Protein AF-A0A133VLC5-F1 (afdb_monomer_lite)

Sequence (90 aa):
MSQTSVQARRQILEDIIAGEISDKRELERAKRKKSRDFELSKVPSNAEILETATKSERKEVIPLLRRKPVRSISGVTVITVMPRPYPCPK

Radius of gyration: 21.42 Å; chains: 1; bounding box: 60×31×58 Å

Structure (mmCIF, N/CA/C/O backbone):
data_AF-A0A133VLC5-F1
#
_entry.id   AF-A0A133VLC5-F1
#
loop_
_atom_site.group_PDB
_atom_site.id
_atom_site.type_symbol
_atom_site.label_atom_id
_atom_site.label_alt_id
_atom_site.label_comp_id
_atom_site.label_asym_id
_atom_site.label_entity_id
_atom_site.label_seq_id
_atom_site.pdbx_PDB_ins_code
_atom_site.Cartn_x
_atom_site.Cartn_y
_atom_site.Cartn_z
_atom_site.occupancy
_atom_site.B_iso_or_equiv
_atom_site.auth_seq_id
_atom_site.auth_comp_id
_atom_site.auth_asym_id
_atom_site.auth_atom_id
_atom_site.pdbx_PDB_model_num
ATOM 1 N N . MET A 1 1 ? -3.373 -0.038 23.501 1.00 49.59 1 MET A N 1
ATOM 2 C CA . MET A 1 1 ? -3.255 -0.033 22.025 1.00 49.59 1 MET A CA 1
ATOM 3 C C . MET A 1 1 ? -4.576 0.474 21.476 1.00 49.59 1 MET A C 1
ATOM 5 O O . MET A 1 1 ? -5.595 -0.156 21.720 1.00 49.59 1 MET A O 1
ATOM 9 N N . SER A 1 2 ? -4.587 1.676 20.903 1.00 55.81 2 SER A N 1
ATOM 10 C CA . SER A 1 2 ? -5.800 2.445 20.595 1.00 55.81 2 SER A CA 1
ATOM 11 C C . SER A 1 2 ? -6.669 1.746 19.542 1.00 55.81 2 SER A C 1
ATOM 13 O O . SER A 1 2 ? -6.350 1.765 18.352 1.00 55.81 2 SER A O 1
A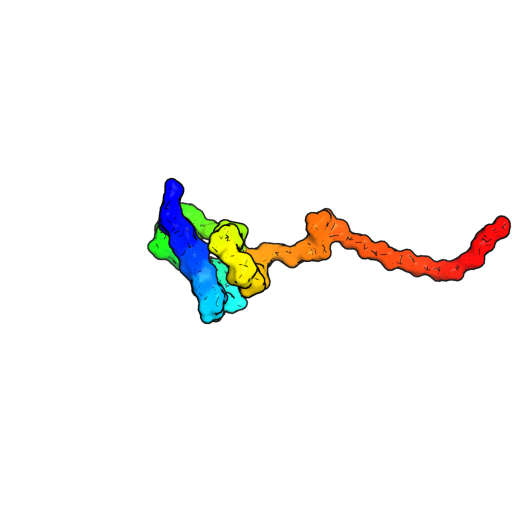TOM 15 N N . GLN A 1 3 ? -7.777 1.137 19.978 1.00 65.56 3 GLN A N 1
ATOM 16 C CA . GLN A 1 3 ? -8.777 0.479 19.118 1.00 65.56 3 GLN A CA 1
ATOM 17 C C . GLN A 1 3 ? -9.280 1.400 17.990 1.00 65.56 3 GLN A C 1
ATOM 19 O O . GLN A 1 3 ? -9.505 0.955 16.865 1.00 65.56 3 GLN A O 1
ATOM 24 N N . THR A 1 4 ? -9.318 2.702 18.262 1.00 77.00 4 THR A N 1
ATOM 25 C CA . THR A 1 4 ? -9.654 3.796 17.343 1.00 77.00 4 THR A CA 1
ATOM 26 C C . THR A 1 4 ? -8.783 3.810 16.081 1.00 77.00 4 THR A C 1
ATOM 28 O O . THR A 1 4 ? -9.273 4.052 14.982 1.00 77.00 4 THR A O 1
ATOM 31 N N . SER A 1 5 ? -7.489 3.484 16.201 1.00 76.38 5 SER A N 1
ATOM 32 C CA . SER A 1 5 ? -6.562 3.487 15.059 1.00 76.38 5 SER A CA 1
ATOM 33 C C . SER A 1 5 ? -6.799 2.341 14.082 1.00 76.38 5 SER A C 1
ATOM 35 O O . SER A 1 5 ? -6.660 2.522 12.873 1.00 76.38 5 SER A O 1
ATOM 37 N N . VAL A 1 6 ? -7.199 1.174 14.587 1.00 81.81 6 VAL A N 1
ATOM 38 C CA . VAL A 1 6 ? -7.504 0.005 13.757 1.00 81.81 6 VAL A CA 1
ATOM 39 C C . VAL A 1 6 ? -8.819 0.221 13.009 1.00 81.81 6 VAL A C 1
ATOM 41 O O . VAL A 1 6 ? -8.889 -0.052 11.813 1.00 81.81 6 VAL A O 1
ATOM 44 N N . GLN A 1 7 ? -9.827 0.787 13.679 1.00 83.06 7 GLN A N 1
ATOM 45 C CA . GLN A 1 7 ? -11.113 1.124 13.062 1.00 83.06 7 GLN A CA 1
ATOM 46 C C . GLN A 1 7 ? -10.969 2.178 11.958 1.00 83.06 7 GLN A C 1
ATOM 48 O O . GLN A 1 7 ? -11.497 1.990 10.864 1.00 83.06 7 GLN A O 1
ATOM 53 N N . ALA A 1 8 ? -10.184 3.232 12.196 1.00 83.75 8 ALA A N 1
ATOM 54 C CA . ALA A 1 8 ? -9.919 4.252 11.186 1.00 83.75 8 ALA A CA 1
ATOM 55 C C . ALA A 1 8 ? -9.238 3.672 9.934 1.00 83.75 8 ALA A C 1
ATOM 57 O O . ALA A 1 8 ? -9.609 4.006 8.810 1.00 83.75 8 ALA A O 1
ATOM 58 N N . ARG A 1 9 ? -8.255 2.775 10.112 1.00 84.81 9 ARG A N 1
ATOM 59 C CA . ARG A 1 9 ? -7.576 2.097 8.992 1.00 84.81 9 ARG A CA 1
ATOM 60 C C . ARG A 1 9 ? -8.539 1.223 8.193 1.00 84.81 9 ARG A C 1
ATOM 62 O O . ARG A 1 9 ? -8.461 1.226 6.968 1.00 84.81 9 ARG A O 1
ATOM 69 N N . ARG A 1 10 ? -9.449 0.521 8.877 1.00 85.50 10 ARG A N 1
ATOM 70 C CA . ARG A 1 10 ? -10.458 -0.335 8.245 1.00 85.50 10 ARG A CA 1
ATOM 71 C C . ARG A 1 10 ? -11.459 0.467 7.417 1.00 85.50 10 ARG A C 1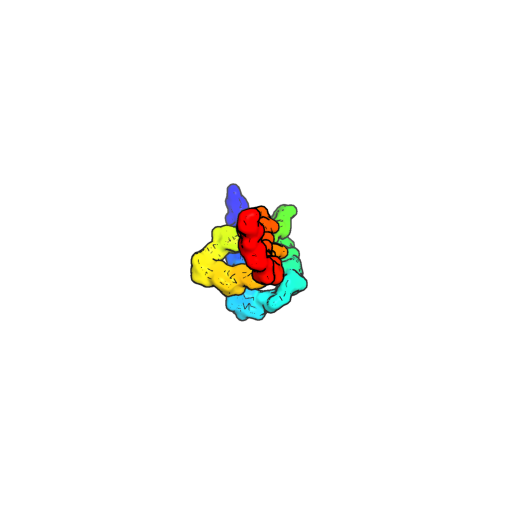
ATOM 73 O O . ARG A 1 10 ? -11.679 0.110 6.269 1.00 85.50 10 ARG A O 1
ATOM 80 N N . GLN A 1 11 ? -11.961 1.587 7.938 1.00 85.31 11 GLN A N 1
ATOM 81 C CA . GLN A 1 11 ? -12.836 2.464 7.154 1.00 85.31 11 GLN A CA 1
ATOM 82 C C . GLN A 1 11 ? -12.140 3.035 5.917 1.00 85.31 11 GLN A C 1
ATOM 84 O O . GLN A 1 11 ? -12.725 3.046 4.847 1.00 85.31 11 GLN A O 1
ATOM 89 N N . ILE A 1 12 ? -10.882 3.475 6.033 1.00 84.88 12 ILE A N 1
ATOM 90 C CA . ILE A 1 12 ? -10.135 3.967 4.862 1.00 84.88 12 ILE A CA 1
ATOM 91 C C . ILE A 1 12 ? -9.997 2.862 3.804 1.00 84.88 12 ILE A C 1
ATOM 93 O O . ILE A 1 12 ? -10.035 3.146 2.614 1.00 84.88 12 ILE A O 1
ATOM 97 N N . LEU A 1 13 ? -9.825 1.609 4.225 1.00 84.62 13 LEU A N 1
ATOM 98 C CA . LEU A 1 13 ? -9.778 0.449 3.336 1.00 84.62 13 LEU A CA 1
ATOM 99 C C . LEU A 1 13 ? -11.109 0.224 2.613 1.00 84.62 13 LEU A C 1
ATOM 101 O O . LEU A 1 13 ? -11.108 0.046 1.398 1.00 84.62 13 LEU A O 1
ATOM 105 N N . GLU A 1 14 ? -12.217 0.271 3.348 1.00 85.38 14 GLU A N 1
ATOM 106 C CA . GLU A 1 14 ? -13.571 0.130 2.804 1.00 85.38 14 GLU A CA 1
ATOM 107 C C . GLU A 1 14 ? -13.898 1.251 1.810 1.00 85.38 14 GLU A C 1
ATOM 109 O O . GLU A 1 14 ? -14.351 0.950 0.710 1.00 85.38 14 GLU A O 1
ATOM 114 N N . ASP A 1 15 ? -13.563 2.507 2.124 1.00 84.25 15 ASP A N 1
ATOM 115 C CA . ASP A 1 15 ? -13.765 3.655 1.226 1.00 84.25 15 ASP A CA 1
ATOM 116 C C . ASP A 1 15 ? -12.963 3.498 -0.091 1.00 84.25 15 ASP A C 1
ATOM 118 O O . ASP A 1 15 ? -13.413 3.904 -1.164 1.00 84.25 15 ASP A O 1
ATOM 122 N N . ILE A 1 16 ? -11.773 2.875 -0.042 1.00 84.19 16 ILE A N 1
ATOM 123 C CA . ILE A 1 16 ? -10.982 2.587 -1.252 1.00 84.19 16 ILE A CA 1
ATOM 124 C C . ILE A 1 16 ? -11.605 1.445 -2.067 1.00 84.19 16 ILE A C 1
ATOM 126 O O . ILE A 1 16 ? -11.671 1.548 -3.290 1.00 84.19 16 ILE A O 1
ATOM 130 N N . ILE A 1 17 ? -12.064 0.371 -1.417 1.00 82.44 17 ILE A N 1
ATOM 131 C CA . ILE A 1 17 ? -12.690 -0.783 -2.091 1.00 82.44 17 ILE A CA 1
ATOM 132 C C . ILE A 1 17 ? -14.037 -0.389 -2.710 1.00 82.44 17 ILE A C 1
ATOM 134 O O . ILE A 1 17 ? -14.358 -0.810 -3.818 1.00 82.44 17 ILE A O 1
ATOM 138 N N . ALA A 1 18 ? -14.804 0.467 -2.033 1.00 83.62 18 ALA A N 1
ATOM 139 C CA . ALA A 1 18 ? -16.055 1.023 -2.540 1.00 83.62 18 ALA A CA 1
ATOM 140 C C . ALA A 1 18 ? -15.857 1.936 -3.767 1.00 83.62 18 ALA A C 1
ATOM 142 O O . ALA A 1 18 ? -16.829 2.296 -4.427 1.00 83.62 18 ALA A O 1
ATOM 143 N N . GLY A 1 19 ? -14.611 2.305 -4.089 1.00 79.81 19 GLY A N 1
ATOM 144 C CA . GLY A 1 19 ? -14.286 3.167 -5.220 1.00 79.81 19 GLY A CA 1
ATOM 145 C C . GLY A 1 19 ? -14.530 4.653 -4.957 1.00 79.81 19 GLY A C 1
ATOM 146 O O . GLY A 1 19 ? -14.469 5.442 -5.897 1.00 79.81 19 GLY A O 1
ATOM 147 N N . GLU A 1 20 ? -14.765 5.062 -3.704 1.00 77.31 20 GLU A N 1
ATOM 148 C CA . GLU A 1 20 ? -14.901 6.484 -3.348 1.00 77.31 20 GLU A CA 1
ATOM 149 C C . GLU A 1 20 ? -13.575 7.244 -3.480 1.00 77.31 20 GLU A C 1
ATOM 151 O O . GLU A 1 20 ? -13.555 8.467 -3.614 1.00 77.31 20 GLU A O 1
ATOM 156 N N . ILE A 1 21 ? -12.453 6.520 -3.429 1.00 79.19 21 ILE A N 1
ATOM 157 C CA . ILE A 1 21 ? -11.108 7.080 -3.511 1.00 79.19 21 ILE A CA 1
ATOM 158 C C . ILE A 1 21 ? -10.431 6.547 -4.767 1.00 79.19 21 ILE A C 1
ATOM 160 O O . ILE A 1 21 ? -9.931 5.423 -4.802 1.00 79.19 21 ILE A O 1
ATOM 164 N N . SER A 1 22 ? -10.380 7.394 -5.789 1.00 75.62 22 SER A N 1
ATOM 165 C CA . SER A 1 22 ? -9.831 7.055 -7.103 1.00 75.62 22 SER A CA 1
ATOM 166 C C . SER A 1 22 ? -8.436 7.640 -7.335 1.00 75.62 22 SER A C 1
ATOM 168 O O . SER A 1 22 ? -7.639 7.080 -8.089 1.00 75.62 22 SER A O 1
ATOM 170 N N . ASP A 1 23 ? -8.104 8.740 -6.649 1.00 81.81 23 ASP A N 1
ATOM 171 C CA . ASP A 1 23 ? -6.834 9.446 -6.812 1.00 81.81 23 ASP A CA 1
ATOM 172 C C . ASP A 1 23 ? -6.040 9.571 -5.498 1.00 81.81 23 ASP A C 1
ATOM 174 O O . ASP A 1 23 ? -6.570 9.599 -4.383 1.00 81.81 23 ASP A O 1
ATOM 178 N N . LYS A 1 24 ? -4.718 9.727 -5.616 1.00 79.50 24 LYS A N 1
ATOM 179 C CA . LYS A 1 24 ? -3.810 9.941 -4.477 1.00 79.50 24 LYS A CA 1
ATOM 180 C C . LYS A 1 24 ? -4.162 11.200 -3.689 1.00 79.50 24 LYS A C 1
ATOM 182 O O . LYS A 1 24 ? -3.958 11.238 -2.478 1.00 79.50 24 LYS A O 1
ATOM 187 N N . ARG A 1 25 ? -4.677 12.239 -4.354 1.00 81.31 25 ARG A N 1
ATOM 188 C CA . ARG A 1 25 ? -5.123 13.470 -3.684 1.00 81.31 25 ARG A CA 1
ATOM 189 C C . ARG A 1 25 ? -6.357 13.234 -2.819 1.00 81.31 25 ARG A C 1
ATOM 191 O O . ARG A 1 25 ? -6.420 13.761 -1.709 1.00 81.31 25 ARG A O 1
ATOM 198 N N . GLU A 1 26 ? -7.309 12.449 -3.313 1.00 83.38 26 GLU A N 1
ATOM 199 C CA . GLU A 1 26 ? -8.512 12.061 -2.571 1.00 83.38 26 GLU A CA 1
ATOM 200 C C . GLU A 1 26 ? -8.140 11.200 -1.371 1.00 83.38 26 GLU A C 1
ATOM 202 O O . GLU A 1 26 ? -8.587 11.475 -0.261 1.00 83.38 26 GLU A O 1
ATOM 207 N N . LEU A 1 27 ? -7.209 10.262 -1.558 1.00 84.62 27 LEU A N 1
ATOM 208 C CA . LEU A 1 27 ? -6.682 9.426 -0.487 1.00 84.62 27 LEU A CA 1
ATOM 209 C C . LEU A 1 27 ? -6.076 10.259 0.654 1.00 84.62 27 LEU A C 1
ATOM 211 O O . LEU A 1 27 ? -6.344 10.002 1.826 1.00 84.62 27 LEU A O 1
ATOM 215 N N . GLU A 1 28 ? -5.264 11.272 0.342 1.00 84.50 28 GLU A N 1
ATOM 216 C CA . GLU A 1 28 ? -4.680 12.147 1.367 1.00 84.50 28 GLU A CA 1
ATOM 217 C C . GLU A 1 28 ? -5.737 12.993 2.094 1.00 84.50 28 GLU A C 1
ATOM 219 O O . GLU A 1 28 ? -5.633 13.201 3.306 1.00 84.50 28 GLU A O 1
ATOM 224 N N . ARG A 1 29 ? -6.788 13.448 1.395 1.00 86.06 29 ARG A N 1
ATOM 225 C CA . ARG A 1 29 ? -7.921 14.135 2.042 1.00 86.06 29 ARG A CA 1
ATOM 226 C C . ARG A 1 29 ? -8.697 13.193 2.952 1.00 86.06 29 ARG A C 1
ATOM 228 O O . ARG A 1 29 ? -8.963 13.564 4.093 1.00 86.06 29 ARG A O 1
ATOM 235 N N . ALA A 1 30 ? -9.021 11.994 2.475 1.00 85.62 30 ALA A N 1
ATOM 236 C CA . ALA A 1 30 ? -9.749 10.983 3.230 1.00 85.62 30 ALA A CA 1
ATOM 237 C C . ALA A 1 30 ? -8.992 10.602 4.506 1.00 85.62 30 ALA A C 1
ATOM 239 O O . ALA A 1 30 ? -9.561 10.642 5.593 1.00 85.62 30 ALA A O 1
ATOM 240 N N . LYS A 1 31 ? -7.678 10.367 4.413 1.00 85.62 31 LYS A N 1
ATOM 241 C CA . LYS A 1 31 ? -6.833 10.121 5.588 1.00 85.62 31 LYS A CA 1
ATOM 242 C C . LYS A 1 31 ? -6.879 11.263 6.592 1.00 85.62 31 LYS A C 1
ATOM 244 O O . LYS A 1 31 ? -7.048 11.008 7.775 1.00 85.62 31 LYS A O 1
ATOM 249 N N . ARG A 1 32 ? -6.744 12.519 6.148 1.00 85.00 32 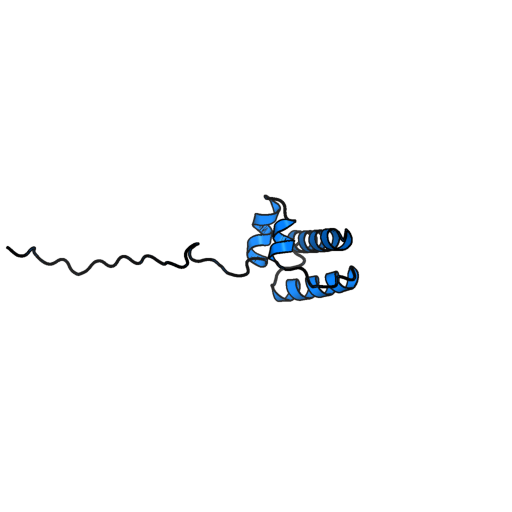ARG A N 1
ATOM 250 C CA . ARG A 1 32 ? -6.814 13.681 7.052 1.00 85.00 32 ARG A CA 1
ATOM 251 C C . ARG A 1 32 ? -8.184 13.810 7.710 1.00 85.00 32 ARG A C 1
ATOM 253 O O . ARG A 1 32 ? -8.245 14.119 8.896 1.00 85.00 32 ARG A O 1
ATOM 260 N N . LYS A 1 33 ? -9.257 13.574 6.951 1.00 86.12 33 LYS A N 1
ATOM 261 C CA . LYS A 1 33 ? -10.636 13.609 7.447 1.00 86.12 33 LYS A CA 1
ATOM 262 C C . LYS A 1 33 ? -10.848 12.531 8.511 1.00 86.12 33 LYS A C 1
ATOM 264 O O . LYS A 1 33 ? -11.129 12.872 9.648 1.00 86.12 33 LYS A O 1
ATOM 269 N N . LYS A 1 34 ? -10.553 11.268 8.198 1.00 84.62 34 LYS A N 1
ATOM 270 C CA . L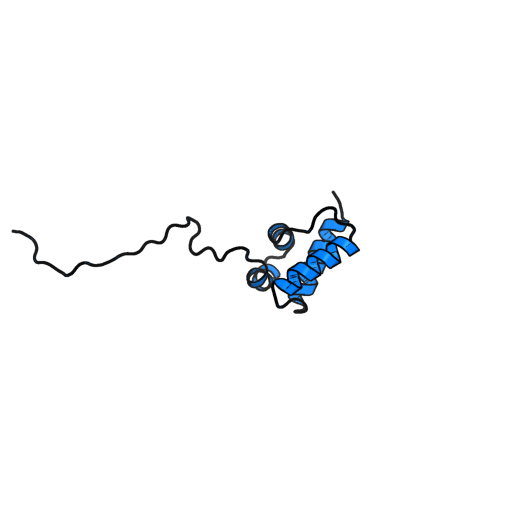YS A 1 34 ? -10.674 10.149 9.145 1.00 84.62 34 LYS A CA 1
ATOM 271 C C . LYS A 1 34 ? -9.735 10.303 10.345 1.00 84.62 34 LYS A C 1
ATOM 273 O O . LYS A 1 34 ? -10.103 9.965 11.458 1.00 84.62 34 LYS A O 1
ATOM 278 N N . SER A 1 35 ? -8.537 10.866 10.172 1.00 84.50 35 SER A N 1
ATOM 279 C CA . SER A 1 35 ? -7.665 11.181 11.312 1.00 84.50 35 SER A CA 1
ATOM 280 C C . SER A 1 35 ? -8.259 12.222 12.252 1.00 84.50 35 SER A C 1
ATOM 282 O O . SER A 1 35 ? -8.039 12.121 13.453 1.00 84.50 35 SER A O 1
ATOM 284 N N . ARG A 1 36 ? -9.020 13.190 11.731 1.00 83.31 36 ARG A N 1
ATOM 285 C CA . ARG A 1 36 ? -9.806 14.116 12.552 1.00 83.31 36 ARG A CA 1
ATOM 286 C C . ARG A 1 36 ? -10.994 13.418 13.207 1.00 83.31 36 ARG A C 1
ATOM 288 O O . ARG A 1 36 ? -11.161 13.565 14.408 1.00 83.31 36 ARG A O 1
ATOM 295 N N . ASP A 1 37 ? -11.760 12.646 12.439 1.00 83.88 37 ASP A N 1
ATOM 296 C CA . ASP A 1 37 ? -12.984 11.984 12.914 1.00 83.88 37 ASP A CA 1
ATOM 297 C C . ASP A 1 37 ? -12.700 10.971 14.039 1.00 83.88 37 ASP A C 1
ATOM 299 O O . ASP A 1 37 ? -13.498 10.819 14.956 1.00 83.88 37 ASP A O 1
ATOM 303 N N . PHE A 1 38 ? -11.545 10.298 13.988 1.00 81.75 38 PHE A N 1
ATOM 304 C CA . PHE A 1 38 ? -11.106 9.311 14.982 1.00 81.75 38 PHE A CA 1
ATOM 305 C C . PHE A 1 38 ? -10.081 9.863 15.994 1.00 81.75 38 PHE A C 1
ATOM 307 O O . PHE A 1 38 ? -9.450 9.075 16.701 1.00 81.75 38 PHE A O 1
ATOM 314 N N . GLU A 1 39 ? -9.871 11.187 16.033 1.00 81.00 39 GLU A N 1
ATOM 315 C CA . GLU A 1 39 ? -8.926 11.881 16.932 1.00 81.00 39 GLU A CA 1
ATOM 316 C C . GLU A 1 39 ? -7.526 11.239 16.975 1.00 81.00 39 GLU A C 1
ATOM 318 O O . GLU A 1 39 ? -6.881 11.078 18.015 1.00 81.00 39 GLU A O 1
ATOM 323 N N . LEU A 1 40 ? -7.031 10.836 15.806 1.00 79.38 40 LEU A N 1
ATOM 324 C CA . LEU A 1 40 ? -5.731 10.198 15.687 1.00 79.38 40 LEU A CA 1
ATOM 325 C C . LEU A 1 40 ? -4.613 11.223 15.862 1.00 79.38 40 LEU A C 1
ATOM 327 O O . LEU A 1 40 ? -4.536 12.211 15.134 1.00 79.38 40 LEU A O 1
ATOM 331 N N . SER A 1 41 ? -3.663 10.923 16.752 1.00 76.19 41 SER A N 1
ATOM 332 C CA . SER A 1 41 ? -2.467 11.757 16.953 1.00 76.19 41 SER A CA 1
ATOM 333 C C . SER A 1 41 ? -1.581 11.854 15.707 1.00 76.19 41 SER A C 1
ATOM 335 O O . SER A 1 41 ? -0.775 12.776 15.578 1.00 76.19 41 SER A O 1
ATOM 337 N N . LYS A 1 42 ? -1.713 10.900 14.777 1.00 80.06 42 LYS A N 1
ATOM 338 C CA . LYS A 1 42 ? -0.939 10.838 13.542 1.00 80.06 42 LYS A CA 1
ATOM 339 C C . LYS A 1 42 ? -1.781 10.299 12.392 1.00 80.06 42 LYS A C 1
ATOM 341 O O . LYS A 1 42 ? -2.561 9.363 12.554 1.00 80.06 42 LYS A O 1
ATOM 346 N N . VAL A 1 43 ? -1.557 10.858 11.206 1.00 83.06 43 VAL A N 1
ATOM 347 C CA . VAL A 1 43 ? -2.149 10.354 9.965 1.00 83.06 43 VAL A CA 1
ATOM 348 C C . VAL A 1 43 ? -1.581 8.962 9.650 1.00 83.06 43 VAL A C 1
ATOM 350 O O . VAL A 1 43 ? -0.353 8.816 9.623 1.00 83.06 43 VAL A O 1
ATOM 353 N N . PRO A 1 44 ? -2.428 7.943 9.403 1.00 82.31 44 PRO A N 1
ATOM 354 C CA . PRO A 1 44 ? -1.964 6.586 9.151 1.00 82.31 44 PRO A CA 1
ATOM 355 C C . PRO A 1 44 ? -1.128 6.517 7.868 1.00 82.31 44 PRO A C 1
ATOM 357 O O . PRO A 1 44 ? -1.474 7.077 6.823 1.00 82.31 44 PRO A O 1
ATOM 360 N N . SER A 1 45 ? -0.003 5.809 7.948 1.00 81.88 45 SER A N 1
ATOM 361 C CA . SER A 1 45 ? 0.876 5.568 6.801 1.00 81.88 45 SER A CA 1
ATOM 362 C C . SER A 1 45 ? 0.250 4.554 5.837 1.00 81.88 45 SER A C 1
ATOM 364 O O . SER A 1 45 ? -0.441 3.633 6.264 1.00 81.88 45 SER A O 1
ATOM 366 N N . ASN A 1 46 ? 0.560 4.641 4.536 1.00 83.31 46 ASN A N 1
ATOM 367 C CA . ASN A 1 46 ? 0.103 3.645 3.549 1.00 83.31 46 ASN A CA 1
ATOM 368 C C . ASN A 1 46 ? 0.470 2.212 3.951 1.00 83.31 46 ASN A C 1
ATOM 370 O O . ASN A 1 46 ? -0.280 1.291 3.659 1.00 83.31 46 ASN A O 1
ATOM 374 N N . ALA A 1 47 ? 1.626 2.029 4.599 1.00 79.44 47 ALA A N 1
ATOM 375 C CA . ALA A 1 47 ? 2.070 0.724 5.080 1.00 79.44 47 ALA A CA 1
ATOM 376 C C . ALA A 1 47 ? 1.147 0.176 6.181 1.00 79.44 47 ALA A C 1
ATOM 378 O O . ALA A 1 47 ? 0.760 -0.980 6.113 1.00 79.44 47 ALA A O 1
ATOM 379 N N . GLU A 1 48 ? 0.722 1.021 7.124 1.00 84.06 48 GLU A N 1
ATOM 380 C CA . GLU A 1 48 ? -0.176 0.633 8.222 1.00 84.06 48 GLU A CA 1
ATOM 381 C C . GLU A 1 48 ? -1.585 0.278 7.717 1.00 84.06 48 GLU A C 1
ATOM 383 O O . GLU A 1 48 ? -2.238 -0.629 8.233 1.00 84.06 48 GLU A O 1
ATOM 388 N N . ILE A 1 49 ? -2.055 0.976 6.677 1.00 84.00 49 ILE A N 1
ATOM 389 C CA . ILE A 1 49 ? -3.312 0.642 5.991 1.00 84.00 49 ILE A CA 1
ATOM 390 C C . ILE A 1 49 ? -3.148 -0.687 5.232 1.00 84.00 49 ILE A C 1
ATOM 392 O O . ILE A 1 49 ? -4.000 -1.561 5.307 1.00 84.00 49 ILE A O 1
ATOM 396 N N . LEU A 1 50 ? -2.014 -0.905 4.557 1.00 82.81 50 LEU A N 1
ATOM 397 C CA . LEU A 1 50 ? -1.731 -2.168 3.862 1.00 82.81 50 LEU A CA 1
ATOM 398 C C . LEU A 1 50 ? -1.549 -3.370 4.799 1.00 82.81 50 LEU A C 1
ATOM 400 O O . LEU A 1 50 ? -1.775 -4.495 4.359 1.00 82.81 50 LEU A O 1
ATOM 404 N N . GLU A 1 51 ? -1.107 -3.159 6.038 1.00 83.25 51 GLU A N 1
ATOM 405 C CA . GLU A 1 51 ? -0.984 -4.207 7.062 1.00 83.25 51 GLU A CA 1
ATOM 406 C C . GLU A 1 51 ? -2.342 -4.683 7.581 1.00 83.25 51 GLU A C 1
ATOM 408 O O . GLU A 1 51 ? -2.472 -5.834 7.986 1.00 83.25 51 GLU A O 1
ATOM 413 N N . THR A 1 52 ? -3.356 -3.816 7.548 1.00 84.00 52 THR A N 1
ATOM 414 C CA . THR A 1 52 ? -4.724 -4.152 7.970 1.00 84.00 52 THR A CA 1
ATOM 415 C C . THR A 1 52 ? -5.564 -4.770 6.849 1.00 84.00 52 THR A C 1
ATOM 417 O O . THR A 1 52 ? -6.618 -5.338 7.131 1.00 84.00 52 THR A O 1
ATOM 420 N N . ALA A 1 53 ? -5.089 -4.708 5.601 1.00 83.25 53 ALA A N 1
ATOM 421 C CA . ALA A 1 53 ? -5.759 -5.273 4.434 1.00 83.25 53 ALA A CA 1
ATOM 422 C C . ALA A 1 53 ? -5.605 -6.801 4.351 1.00 83.25 53 ALA A C 1
ATOM 424 O O . ALA A 1 53 ? -4.516 -7.356 4.529 1.00 83.25 53 ALA A O 1
ATOM 425 N N . THR A 1 54 ? -6.679 -7.485 3.964 1.00 83.94 54 THR A N 1
ATOM 426 C CA . THR A 1 54 ? -6.673 -8.927 3.680 1.00 83.94 54 THR A CA 1
ATOM 427 C C . THR A 1 54 ? -5.964 -9.214 2.349 1.00 83.94 54 THR A C 1
ATOM 429 O O . THR A 1 54 ? -5.884 -8.352 1.478 1.00 83.94 54 THR A O 1
ATOM 432 N N . LYS A 1 55 ? -5.452 -10.438 2.125 1.00 76.44 55 LYS A N 1
ATOM 433 C CA . LYS A 1 55 ? -4.741 -10.812 0.875 1.00 76.44 55 LYS A CA 1
ATOM 434 C C . LYS A 1 55 ? -5.538 -10.538 -0.412 1.00 76.44 55 LYS A C 1
ATOM 436 O O . LYS A 1 55 ? -4.919 -10.226 -1.429 1.00 76.44 55 LYS A O 1
ATOM 441 N N . SER A 1 56 ? -6.860 -10.693 -0.375 1.00 77.75 56 SER A N 1
ATOM 442 C CA . SER A 1 56 ? -7.779 -10.403 -1.484 1.00 77.75 56 SER A CA 1
ATOM 443 C C . SER A 1 56 ? -7.831 -8.904 -1.774 1.00 77.75 56 SER A C 1
ATOM 445 O O . SER A 1 56 ? -7.447 -8.476 -2.859 1.00 77.75 56 SER A O 1
ATOM 447 N N . GLU A 1 57 ? -8.188 -8.120 -0.759 1.00 79.50 57 GLU A N 1
ATOM 448 C CA . GLU A 1 57 ? -8.312 -6.658 -0.801 1.00 79.50 57 GLU A CA 1
ATOM 449 C C . GLU A 1 57 ? -6.996 -6.011 -1.234 1.00 79.50 57 GLU A C 1
ATOM 451 O O . GLU A 1 57 ? -6.962 -5.126 -2.082 1.00 79.50 57 GLU A O 1
ATOM 456 N N . ARG A 1 58 ? -5.865 -6.525 -0.734 1.00 80.06 58 ARG A N 1
ATOM 457 C CA . ARG A 1 58 ? -4.532 -5.988 -1.022 1.00 80.06 58 ARG A CA 1
ATOM 458 C C . ARG A 1 58 ? -4.271 -5.832 -2.522 1.00 80.06 58 ARG A C 1
ATOM 460 O O . ARG A 1 58 ? -3.593 -4.882 -2.895 1.00 80.06 58 ARG A O 1
ATOM 467 N N . LYS A 1 59 ? -4.794 -6.713 -3.385 1.00 76.81 59 LYS A N 1
ATOM 468 C CA . LYS A 1 59 ? -4.612 -6.601 -4.845 1.00 76.81 59 LYS A CA 1
ATOM 469 C C . LYS A 1 59 ? -5.246 -5.333 -5.425 1.00 76.81 59 LYS A C 1
ATOM 471 O O . LYS A 1 59 ? -4.640 -4.724 -6.302 1.00 76.81 59 LYS A O 1
ATOM 476 N N . GLU A 1 60 ? -6.400 -4.926 -4.910 1.00 77.31 60 GLU A N 1
ATOM 477 C CA . GLU A 1 60 ? -7.146 -3.745 -5.361 1.00 77.31 60 GLU A CA 1
ATOM 478 C C . GLU A 1 60 ? -6.572 -2.452 -4.781 1.00 77.31 60 GLU A C 1
ATOM 480 O O . GLU A 1 60 ? -6.478 -1.441 -5.471 1.00 77.31 60 GLU A O 1
ATOM 485 N N . VAL A 1 61 ? -6.089 -2.496 -3.536 1.00 80.81 61 VAL A N 1
ATOM 486 C CA . VAL A 1 61 ? -5.597 -1.295 -2.845 1.00 80.81 61 VAL A CA 1
ATOM 487 C C . VAL A 1 61 ? -4.113 -1.001 -3.140 1.00 80.81 61 VAL A C 1
ATOM 489 O O . VAL A 1 61 ? -3.665 0.146 -3.052 1.00 80.81 61 VAL A O 1
ATOM 492 N N . ILE A 1 62 ? -3.321 -2.010 -3.537 1.00 79.62 62 ILE A N 1
ATOM 493 C CA . ILE A 1 62 ? -1.906 -1.867 -3.940 1.00 79.62 62 ILE A CA 1
ATOM 494 C C . ILE A 1 62 ? -1.656 -0.762 -4.983 1.00 79.62 62 ILE A C 1
ATOM 496 O O . ILE A 1 62 ? -0.702 -0.011 -4.768 1.00 79.62 62 ILE A O 1
ATOM 500 N N . PRO A 1 63 ? -2.404 -0.632 -6.097 1.00 78.31 63 PRO A N 1
ATOM 501 C CA . PRO A 1 63 ? -2.137 0.405 -7.099 1.00 78.31 63 PRO A CA 1
ATOM 502 C C . PRO A 1 63 ? -2.224 1.830 -6.532 1.00 78.31 63 PRO A C 1
ATOM 504 O O . PRO A 1 63 ? -1.391 2.669 -6.880 1.00 78.31 63 PRO A O 1
ATOM 507 N N . LEU A 1 64 ? -3.149 2.080 -5.602 1.00 77.44 64 LEU A N 1
ATOM 508 C CA . LEU A 1 64 ? -3.330 3.385 -4.958 1.00 77.44 64 LEU A CA 1
ATOM 509 C C . LEU A 1 64 ? -2.348 3.612 -3.800 1.00 77.44 64 LEU A C 1
ATOM 511 O O . LEU A 1 64 ? -1.762 4.691 -3.672 1.00 77.44 64 LEU A O 1
ATOM 515 N N . LEU A 1 65 ? -2.111 2.588 -2.974 1.00 74.88 65 LEU A N 1
ATOM 516 C CA . LEU A 1 65 ? -1.260 2.690 -1.784 1.00 74.88 65 LEU A CA 1
ATOM 517 C C . LEU A 1 65 ? 0.237 2.472 -2.057 1.00 74.88 65 LEU A C 1
ATOM 519 O O . LEU A 1 65 ? 1.056 2.772 -1.176 1.00 74.88 65 LEU A O 1
ATOM 523 N N . ARG A 1 66 ? 0.641 2.017 -3.256 1.00 70.88 66 ARG A N 1
ATOM 524 C CA . ARG A 1 66 ? 2.061 1.864 -3.633 1.00 70.88 66 ARG A CA 1
ATOM 525 C C . ARG A 1 66 ? 2.777 3.213 -3.579 1.00 70.88 66 ARG A C 1
ATOM 527 O O . ARG A 1 66 ? 2.620 4.068 -4.448 1.00 70.88 66 ARG A O 1
ATOM 534 N N . ARG A 1 67 ? 3.658 3.369 -2.585 1.00 64.25 67 ARG A N 1
ATOM 535 C CA . ARG A 1 67 ? 4.556 4.531 -2.463 1.00 64.25 67 ARG A CA 1
ATOM 536 C C . ARG A 1 67 ? 5.542 4.638 -3.629 1.00 64.25 67 ARG A C 1
ATOM 538 O O . ARG A 1 67 ? 5.777 5.732 -4.125 1.00 64.25 67 ARG A O 1
ATOM 545 N N . LYS A 1 68 ? 6.110 3.512 -4.075 1.00 58.88 68 LYS A N 1
ATOM 546 C CA . LYS A 1 68 ? 7.066 3.459 -5.189 1.00 58.88 68 LYS A CA 1
ATOM 547 C C . LYS A 1 68 ? 6.824 2.190 -6.007 1.00 58.88 68 LYS A C 1
ATOM 549 O O . LYS A 1 68 ? 6.774 1.101 -5.423 1.00 58.88 68 LYS A O 1
ATOM 554 N N . PRO A 1 69 ? 6.688 2.270 -7.339 1.00 60.09 69 PRO A N 1
ATOM 555 C CA . PRO A 1 69 ? 6.817 1.083 -8.153 1.00 60.09 69 PRO A CA 1
ATOM 556 C C . PRO A 1 69 ? 8.275 0.620 -8.088 1.00 60.09 69 PRO A C 1
ATOM 558 O O . PRO A 1 69 ? 9.144 1.193 -8.737 1.00 60.09 69 PRO A O 1
ATOM 561 N N . VAL A 1 70 ? 8.576 -0.366 -7.239 1.00 59.88 70 VAL A N 1
ATOM 562 C CA . VAL A 1 70 ? 9.897 -1.011 -7.247 1.00 59.88 70 VAL A CA 1
ATOM 563 C C . VAL A 1 70 ? 10.128 -1.630 -8.625 1.00 59.88 70 VAL A C 1
ATOM 565 O O . VAL A 1 70 ? 9.371 -2.505 -9.039 1.00 59.88 70 VAL A O 1
ATOM 568 N N . ARG A 1 71 ? 11.132 -1.114 -9.346 1.00 65.12 71 ARG A N 1
ATOM 569 C CA . ARG A 1 71 ? 11.595 -1.652 -10.637 1.00 65.12 71 ARG A CA 1
ATOM 570 C C . ARG A 1 71 ? 12.429 -2.930 -10.441 1.00 65.12 71 ARG A C 1
ATOM 572 O O . ARG A 1 71 ? 12.472 -3.760 -11.336 1.00 65.12 71 ARG A O 1
ATOM 579 N N . SER A 1 72 ? 13.005 -3.110 -9.249 1.00 62.00 72 SER A N 1
ATOM 580 C CA . SER A 1 72 ? 13.593 -4.352 -8.736 1.00 62.00 72 SER A CA 1
ATOM 581 C C . SER A 1 72 ? 13.703 -4.274 -7.205 1.00 62.00 72 SER A C 1
ATOM 583 O O . SER A 1 72 ? 13.757 -3.178 -6.641 1.00 62.00 72 SER A O 1
ATOM 585 N N . ILE A 1 73 ? 13.708 -5.424 -6.523 1.00 67.88 73 ILE A N 1
ATOM 586 C CA . ILE A 1 73 ? 13.804 -5.506 -5.051 1.00 67.88 73 ILE A CA 1
ATOM 587 C C . ILE A 1 73 ? 15.174 -5.007 -4.553 1.00 67.88 73 ILE A C 1
ATOM 589 O O . ILE A 1 73 ? 15.254 -4.423 -3.478 1.00 67.88 73 ILE A O 1
ATOM 593 N N . SER A 1 74 ? 16.233 -5.170 -5.355 1.00 73.25 74 SER A N 1
ATOM 594 C CA . SER A 1 74 ? 17.600 -4.740 -5.029 1.00 73.25 74 SER A CA 1
ATOM 595 C C . SER A 1 74 ? 17.970 -3.346 -5.551 1.00 73.25 74 SER A C 1
ATOM 597 O O . SER A 1 74 ? 19.068 -2.871 -5.286 1.00 73.25 74 SER A O 1
ATOM 599 N N . GLY A 1 75 ? 17.108 -2.696 -6.342 1.00 74.81 75 GLY A N 1
ATOM 600 C CA . GLY A 1 75 ? 17.457 -1.463 -7.059 1.00 74.81 75 GLY A CA 1
ATOM 601 C C . GLY A 1 75 ? 18.447 -1.656 -8.219 1.00 74.81 75 GLY A C 1
ATOM 602 O O . GLY A 1 75 ? 18.745 -0.692 -8.920 1.00 74.81 75 GLY A O 1
ATOM 603 N N . VAL A 1 76 ? 18.923 -2.881 -8.469 1.00 79.44 76 VAL A N 1
ATOM 604 C CA . VAL A 1 76 ? 19.799 -3.216 -9.601 1.00 79.44 76 VAL A CA 1
ATOM 605 C C . VAL A 1 76 ? 18.950 -3.491 -10.839 1.00 79.44 76 VAL A C 1
ATOM 607 O O . VAL A 1 76 ? 17.941 -4.194 -10.758 1.00 79.44 76 VAL A O 1
ATOM 610 N N . THR A 1 77 ? 19.353 -2.937 -11.983 1.00 80.00 77 THR A N 1
ATOM 611 C CA . THR A 1 77 ? 18.760 -3.226 -13.297 1.00 80.00 77 THR A CA 1
ATOM 612 C C . THR A 1 77 ? 19.844 -3.839 -14.176 1.00 80.00 77 THR A C 1
ATOM 614 O O . THR A 1 77 ? 20.797 -3.154 -14.536 1.00 80.00 77 THR A O 1
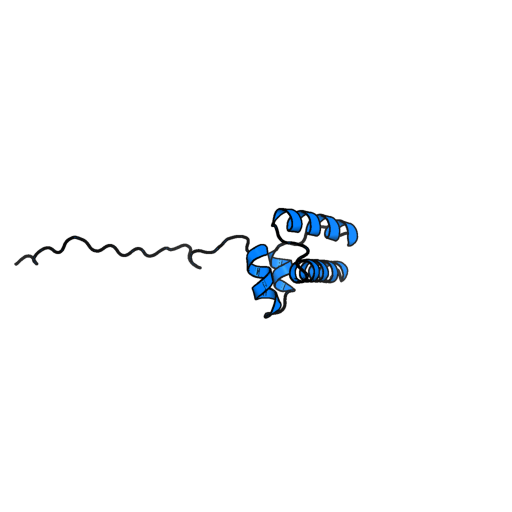ATOM 617 N N . VAL A 1 78 ? 19.728 -5.133 -14.482 1.00 84.75 78 VAL A N 1
ATOM 618 C CA . VAL A 1 78 ? 20.685 -5.835 -15.350 1.00 84.75 78 VAL A CA 1
ATOM 619 C C . VAL A 1 78 ? 20.358 -5.496 -16.800 1.00 84.75 78 VAL A C 1
ATOM 621 O O . VAL A 1 78 ? 19.256 -5.779 -17.265 1.00 84.75 78 VAL A O 1
ATOM 624 N N . ILE A 1 79 ? 21.309 -4.882 -17.504 1.00 86.19 79 ILE A N 1
ATOM 625 C CA . ILE A 1 79 ? 21.213 -4.602 -18.938 1.00 86.19 79 ILE A CA 1
ATOM 626 C C . ILE A 1 79 ? 22.348 -5.355 -19.623 1.00 86.19 79 ILE A C 1
ATOM 628 O O . ILE A 1 79 ? 23.518 -5.027 -19.434 1.00 86.19 79 ILE A O 1
ATOM 632 N N . THR A 1 80 ? 22.005 -6.366 -20.415 1.00 84.81 80 THR A N 1
ATOM 633 C CA 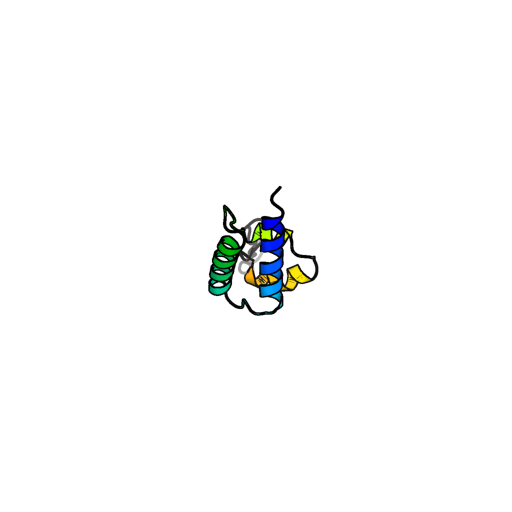. THR A 1 80 ? 22.972 -7.078 -21.253 1.00 84.81 80 THR A CA 1
ATOM 634 C C . THR A 1 80 ? 22.996 -6.431 -22.631 1.00 84.81 80 THR A C 1
ATOM 636 O O . THR A 1 80 ? 21.963 -6.332 -23.290 1.00 84.81 80 THR A O 1
ATOM 639 N N . VAL A 1 81 ? 24.176 -5.999 -23.070 1.00 90.06 81 VAL A N 1
ATOM 640 C CA . VAL A 1 81 ? 24.417 -5.508 -24.431 1.00 90.06 81 VAL A CA 1
ATOM 641 C C . VAL A 1 81 ? 25.299 -6.505 -25.170 1.00 90.06 81 VAL A C 1
ATOM 643 O O . VAL A 1 81 ? 26.236 -7.052 -24.591 1.00 90.06 81 VAL A O 1
ATOM 646 N N . MET A 1 82 ? 25.005 -6.748 -26.445 1.00 91.50 82 MET A N 1
ATOM 647 C CA . MET A 1 82 ? 25.871 -7.547 -27.309 1.00 91.50 82 MET A CA 1
ATOM 648 C C . MET A 1 82 ? 26.717 -6.611 -28.181 1.00 91.50 82 MET A C 1
ATOM 650 O O . MET A 1 82 ? 26.148 -5.761 -28.872 1.00 91.50 82 MET A O 1
ATOM 654 N N . PRO A 1 83 ? 28.058 -6.723 -28.160 1.00 88.69 83 PRO A N 1
ATOM 655 C CA . PRO A 1 83 ? 28.907 -6.005 -29.102 1.00 88.69 83 PRO A CA 1
ATOM 656 C C . PRO A 1 83 ? 28.747 -6.587 -30.514 1.00 88.69 83 PRO A C 1
ATOM 658 O O . PRO A 1 83 ? 28.250 -7.700 -30.693 1.00 88.69 83 PRO A O 1
ATOM 661 N N . ARG A 1 84 ? 29.201 -5.847 -31.534 1.00 85.88 84 ARG A N 1
ATOM 662 C CA . ARG A 1 84 ? 29.293 -6.401 -32.892 1.00 85.88 84 ARG A CA 1
ATOM 663 C C . ARG A 1 84 ? 30.149 -7.676 -32.874 1.00 85.88 84 ARG A C 1
ATOM 665 O O . ARG A 1 84 ? 31.188 -7.669 -32.213 1.00 85.88 84 ARG A O 1
ATOM 672 N N . PRO A 1 85 ? 29.743 -8.743 -33.581 1.00 90.19 85 PRO A N 1
ATOM 673 C CA . PRO A 1 85 ? 30.540 -9.957 -33.656 1.00 90.19 85 PRO A CA 1
ATOM 674 C C . PRO A 1 85 ? 31.864 -9.650 -34.364 1.00 90.19 85 PRO A C 1
ATOM 676 O O . PRO A 1 85 ? 31.870 -9.097 -35.464 1.00 90.19 85 PRO A O 1
ATOM 679 N N . TYR A 1 86 ? 32.975 -10.007 -33.725 1.00 88.69 86 TYR A N 1
ATOM 680 C CA . TYR A 1 86 ? 34.310 -9.964 -34.315 1.00 88.69 86 TYR A CA 1
ATOM 681 C C . TYR A 1 86 ? 34.859 -11.389 -34.421 1.00 88.69 86 TYR A C 1
ATOM 683 O O . TYR A 1 86 ? 34.529 -12.227 -33.577 1.00 88.69 86 TYR A O 1
ATOM 691 N N . PRO A 1 87 ? 35.678 -11.685 -35.444 1.00 88.75 87 PRO A N 1
ATOM 692 C CA . PRO A 1 87 ? 36.358 -12.968 -35.525 1.00 88.75 87 PRO A CA 1
ATOM 693 C C . PRO A 1 87 ? 37.280 -13.146 -34.314 1.00 88.75 87 PRO A C 1
ATOM 695 O O . PRO A 1 87 ? 37.913 -12.189 -33.861 1.00 88.75 87 PRO A O 1
ATOM 698 N N . CYS A 1 88 ? 37.355 -14.369 -33.789 1.00 84.56 88 CYS A N 1
ATOM 699 C CA . CYS A 1 88 ? 38.262 -14.681 -32.692 1.00 84.56 88 CYS A CA 1
ATOM 700 C C . CYS A 1 88 ? 39.716 -14.434 -33.129 1.00 84.56 88 CYS A C 1
ATOM 702 O O . CYS A 1 88 ? 40.077 -14.815 -34.249 1.00 84.56 88 CYS A O 1
ATOM 704 N N . PRO A 1 89 ? 40.553 -13.818 -32.277 1.00 87.50 89 PRO A N 1
ATOM 705 C CA . PRO A 1 89 ? 41.979 -13.736 -32.552 1.00 87.50 89 PRO A CA 1
ATOM 706 C C . PRO A 1 89 ? 42.560 -15.156 -32.641 1.00 87.50 89 PRO A C 1
ATOM 708 O O . PRO A 1 89 ? 42.161 -16.035 -31.873 1.00 87.50 89 PRO A O 1
ATOM 711 N N . LYS A 1 90 ? 43.445 -15.372 -33.620 1.00 69.75 90 LYS A N 1
ATOM 712 C CA . LYS A 1 90 ? 44.245 -16.598 -33.749 1.00 69.75 90 LYS A CA 1
ATOM 713 C C . LYS A 1 90 ? 45.404 -16.594 -32.765 1.00 69.75 90 LYS A C 1
ATOM 715 O O . LYS A 1 90 ? 45.944 -15.492 -32.525 1.00 69.75 90 LYS A O 1
#

Organism: NCBI:txid1698283

Secondary structure (DSSP, 8-state):
--HHHHHHHHHHHHHHHTTS--SHHHHHHHHHHHHHHTT-SSPPPHHHHHHHS-HHHHHHHHHHH-SS--S-TTS------PPPP-PPP-

pLDDT: mean 79.78, std 7.97, range [49.59, 91.5]

InterPro domains:
  IPR056591 ELP3-like, N-terminal domain [PF23613] (6-73)

Foldseek 3Di:
DDPLVLVLLVVLLVCQVVVVDDALVSSVVSQVVSCVVSVPPDRDQLVNSLVSDDPVSNVSCCVNSPPDDPPDPVNDDDDDDDDDDDDDDD